Protein AF-A0A254NKS5-F1 (afdb_monomer)

Secondary structure (DSSP, 8-state):
--HHHHHHHHHHHHHHHHHHHHHHHHHHHHHGGG----SSTT-HHHHHHHHTTHHHHHHHHHHHHHHHHHHHHHHHHHHHHHHHHHHHHHHHHHHHHHHHHHHHHHHHHHHT---

Structure (mmCIF, N/CA/C/O backbone):
data_AF-A0A254NKS5-F1
#
_entry.id   AF-A0A254NKS5-F1
#
loop_
_atom_site.group_PDB
_atom_site.id
_atom_site.type_symbol
_atom_site.label_atom_id
_atom_site.label_alt_id
_atom_site.label_comp_id
_atom_site.label_asym_id
_atom_site.label_entity_id
_atom_site.label_seq_id
_atom_site.pdbx_PDB_ins_code
_atom_site.Cartn_x
_atom_site.Cartn_y
_atom_site.Cartn_z
_atom_site.occupancy
_atom_site.B_iso_or_equiv
_atom_site.auth_seq_id
_atom_site.auth_comp_id
_atom_site.auth_asym_id
_atom_site.auth_atom_id
_atom_site.pdbx_PDB_model_num
ATOM 1 N N . MET A 1 1 ? 4.568 10.437 16.225 1.00 58.59 1 MET A N 1
ATOM 2 C CA . MET A 1 1 ? 3.912 10.791 14.947 1.00 58.59 1 MET A CA 1
ATOM 3 C C . MET A 1 1 ? 2.409 10.795 15.136 1.00 58.59 1 MET A C 1
ATOM 5 O O . MET A 1 1 ? 1.866 9.847 15.701 1.00 58.59 1 MET A O 1
ATOM 9 N N . LYS A 1 2 ? 1.741 11.864 14.711 1.00 70.25 2 LYS A N 1
ATOM 10 C CA . LYS A 1 2 ? 0.281 11.994 14.763 1.00 70.25 2 LYS A CA 1
ATOM 11 C C . LYS A 1 2 ? -0.356 10.993 13.795 1.00 70.25 2 LYS A C 1
ATOM 13 O O . LYS A 1 2 ? 0.205 10.663 12.754 1.00 70.25 2 LYS A O 1
ATOM 18 N N . ARG A 1 3 ? -1.549 10.493 14.135 1.00 67.44 3 ARG A N 1
ATOM 19 C CA . ARG A 1 3 ? -2.251 9.423 13.398 1.00 67.44 3 ARG A CA 1
ATOM 20 C C . ARG A 1 3 ? -2.430 9.734 11.903 1.00 67.44 3 ARG A C 1
ATOM 22 O O . ARG A 1 3 ? -2.416 8.804 11.099 1.00 67.44 3 ARG A O 1
ATOM 29 N N . THR A 1 4 ? -2.559 11.018 11.572 1.00 75.69 4 THR A N 1
ATOM 30 C CA . THR A 1 4 ? -2.695 11.590 10.227 1.00 75.69 4 THR A CA 1
ATOM 31 C C . THR A 1 4 ? -1.390 11.598 9.431 1.00 75.69 4 THR A C 1
ATOM 33 O O . THR A 1 4 ? -1.418 11.344 8.234 1.00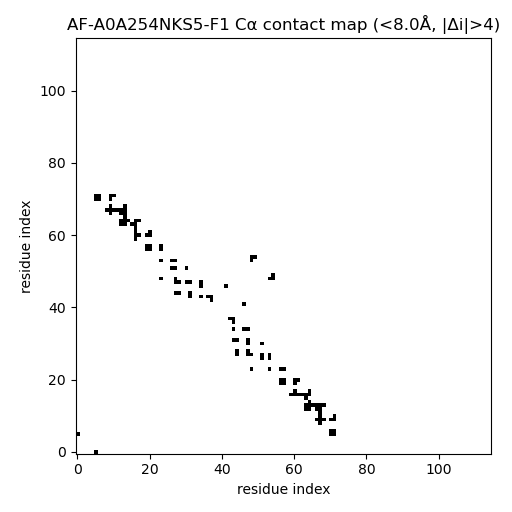 75.69 4 THR A O 1
ATOM 36 N N . GLU A 1 5 ? -0.242 11.809 10.076 1.00 80.88 5 GLU A N 1
ATOM 37 C CA . GLU A 1 5 ? 1.071 11.851 9.413 1.00 80.88 5 GLU A CA 1
ATOM 38 C C . GLU A 1 5 ? 1.397 10.508 8.753 1.00 80.88 5 GLU A C 1
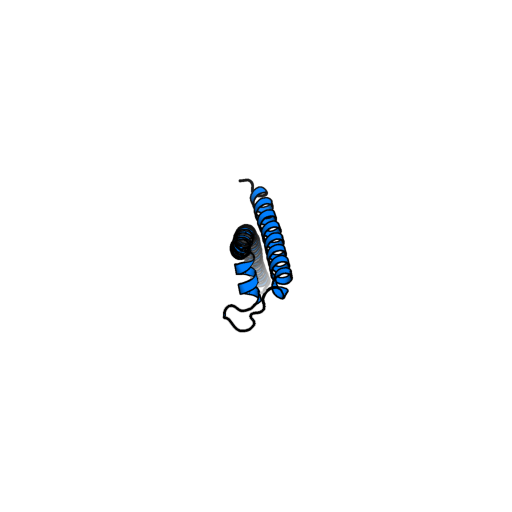ATOM 40 O O . GLU A 1 5 ? 1.855 10.471 7.621 1.00 80.88 5 GLU A O 1
ATOM 45 N N . THR A 1 6 ? 1.079 9.390 9.412 1.00 78.50 6 THR A N 1
ATOM 46 C CA . THR A 1 6 ? 1.293 8.045 8.850 1.00 78.50 6 THR A CA 1
ATOM 47 C C . THR A 1 6 ? 0.451 7.787 7.600 1.00 78.50 6 THR A C 1
ATOM 49 O O . THR A 1 6 ? 0.894 7.065 6.713 1.00 78.50 6 THR A O 1
ATOM 52 N N . ILE A 1 7 ? -0.750 8.369 7.520 1.00 83.81 7 ILE A N 1
ATOM 53 C CA . ILE A 1 7 ? -1.639 8.215 6.359 1.00 83.81 7 ILE A CA 1
ATOM 54 C C . ILE A 1 7 ? -1.079 9.006 5.179 1.00 83.81 7 ILE A C 1
ATOM 56 O O . ILE A 1 7 ? -0.969 8.465 4.085 1.00 83.81 7 ILE A O 1
ATOM 60 N N . TRP A 1 8 ? -0.665 10.254 5.415 1.00 87.69 8 TRP A N 1
ATOM 61 C CA . TRP A 1 8 ? -0.037 11.086 4.390 1.00 87.69 8 TRP A CA 1
ATOM 62 C C . TRP A 1 8 ? 1.279 10.492 3.891 1.00 87.69 8 TRP A C 1
ATOM 64 O O . TRP A 1 8 ? 1.477 10.385 2.686 1.00 87.69 8 TRP A O 1
ATOM 74 N N . VAL A 1 9 ? 2.146 10.043 4.802 1.00 87.62 9 VAL A N 1
ATOM 75 C CA . VAL A 1 9 ? 3.423 9.404 4.459 1.00 87.62 9 VAL A CA 1
ATOM 76 C C . VAL A 1 9 ? 3.181 8.092 3.713 1.00 87.62 9 VAL A C 1
ATOM 78 O O . VAL A 1 9 ? 3.719 7.910 2.628 1.00 87.62 9 VAL A O 1
ATOM 81 N N . GLY A 1 10 ? 2.321 7.208 4.226 1.00 84.62 10 GLY A N 1
ATOM 82 C CA . GLY A 1 10 ? 1.994 5.946 3.557 1.00 84.62 10 GLY A CA 1
ATOM 83 C C . GLY A 1 10 ? 1.386 6.152 2.168 1.00 84.62 10 GLY A C 1
ATOM 84 O O . GLY A 1 10 ? 1.800 5.494 1.219 1.00 84.62 10 GLY A O 1
ATOM 85 N N . GLY A 1 11 ? 0.463 7.110 2.031 1.00 87.62 11 GLY A N 1
ATOM 86 C CA . GLY A 1 11 ? -0.151 7.474 0.754 1.00 87.62 11 GLY A CA 1
ATOM 87 C C . GLY A 1 11 ? 0.845 8.063 -0.244 1.00 87.62 11 GLY A C 1
ATOM 88 O O . GLY A 1 11 ? 0.856 7.653 -1.401 1.00 87.62 11 GLY A O 1
ATOM 89 N N . LEU A 1 12 ? 1.724 8.967 0.201 1.00 90.88 12 LEU A N 1
ATOM 90 C CA . LEU A 1 12 ? 2.756 9.561 -0.649 1.00 90.88 12 LEU A CA 1
ATOM 91 C C . LEU A 1 12 ? 3.783 8.519 -1.108 1.00 90.88 12 LEU A C 1
ATOM 93 O O . LEU A 1 12 ? 4.155 8.520 -2.279 1.00 90.88 12 LEU A O 1
ATOM 97 N N . LEU A 1 13 ? 4.207 7.608 -0.223 1.00 87.62 13 LEU A N 1
ATOM 98 C CA . LEU A 1 13 ? 5.108 6.512 -0.591 1.00 87.62 13 LEU A CA 1
ATOM 99 C C . LEU A 1 13 ? 4.471 5.565 -1.611 1.00 87.62 13 LEU A C 1
ATOM 101 O O . LEU A 1 13 ? 5.141 5.167 -2.561 1.00 87.62 13 LEU A O 1
ATOM 105 N N . LEU A 1 14 ? 3.191 5.226 -1.444 1.00 88.62 14 LEU A N 1
ATOM 106 C CA . LEU A 1 14 ? 2.488 4.356 -2.385 1.00 88.62 14 LEU A CA 1
ATOM 107 C C . LEU A 1 14 ? 2.316 5.016 -3.752 1.00 88.62 14 LEU A C 1
ATOM 109 O O . LEU A 1 14 ? 2.607 4.395 -4.771 1.00 88.62 14 LEU A O 1
ATOM 113 N N . LEU A 1 15 ? 1.877 6.276 -3.773 1.00 90.25 15 LEU A N 1
ATOM 114 C CA . LEU A 1 15 ? 1.668 7.023 -5.011 1.00 90.25 15 LEU A CA 1
ATOM 115 C C . LEU A 1 15 ? 3.006 7.258 -5.723 1.00 90.25 15 LEU A C 1
ATOM 117 O O . LEU A 1 15 ? 3.126 6.964 -6.909 1.00 90.25 15 LEU A O 1
ATOM 121 N N . GLY A 1 16 ? 4.031 7.699 -4.989 1.00 89.69 16 GLY A N 1
ATOM 122 C CA . GLY A 1 16 ? 5.378 7.904 -5.518 1.00 89.69 16 GLY A CA 1
ATOM 123 C C . GLY A 1 16 ? 6.021 6.611 -6.022 1.00 89.69 16 GLY A C 1
ATOM 124 O O . GLY A 1 16 ? 6.560 6.587 -7.126 1.00 89.69 16 GLY A O 1
ATOM 125 N N . GLY A 1 17 ? 5.911 5.518 -5.264 1.00 86.50 17 GLY A N 1
ATOM 126 C CA . GLY A 1 17 ? 6.393 4.201 -5.678 1.00 86.50 17 GLY A CA 1
ATOM 127 C C . GLY A 1 17 ? 5.672 3.678 -6.922 1.00 86.50 17 GLY A C 1
ATOM 128 O O . GLY A 1 17 ? 6.319 3.156 -7.824 1.00 86.50 17 GLY A O 1
ATOM 129 N N . SER A 1 18 ? 4.354 3.877 -7.017 1.00 88.88 18 SER A N 1
ATOM 130 C CA . SER A 1 18 ? 3.556 3.469 -8.178 1.00 88.88 18 SER A CA 1
ATOM 131 C C . SER A 1 18 ? 3.898 4.281 -9.432 1.00 88.88 18 SER A C 1
ATOM 133 O O . SER A 1 18 ? 4.113 3.697 -10.495 1.00 88.88 18 SER A O 1
ATOM 135 N N . LEU A 1 19 ? 4.050 5.605 -9.311 1.00 90.25 19 LEU A N 1
ATOM 136 C CA . LEU A 1 19 ? 4.494 6.458 -10.418 1.00 90.25 19 LEU A CA 1
ATOM 137 C C . LEU A 1 19 ? 5.893 6.069 -10.901 1.00 90.25 19 LEU A C 1
ATOM 139 O O . LEU A 1 19 ? 6.120 5.948 -12.104 1.00 90.25 19 LEU A O 1
ATOM 143 N N . LEU A 1 20 ? 6.818 5.843 -9.964 1.00 86.31 20 LEU A N 1
ATOM 144 C CA . LEU A 1 20 ? 8.177 5.417 -10.280 1.00 86.31 20 LEU A CA 1
ATOM 145 C C . LEU A 1 20 ? 8.179 4.053 -10.980 1.00 86.31 20 LEU A C 1
ATOM 147 O O . LEU A 1 20 ? 8.854 3.895 -11.992 1.00 86.31 20 LEU A O 1
ATOM 151 N N . TYR A 1 21 ? 7.388 3.095 -10.492 1.00 84.75 21 TYR A N 1
ATOM 152 C CA . TYR A 1 21 ? 7.243 1.775 -11.105 1.00 84.75 21 TYR A CA 1
ATOM 153 C C . TYR A 1 21 ? 6.775 1.888 -12.559 1.00 84.75 21 TYR A C 1
ATOM 155 O O . TYR A 1 21 ? 7.419 1.342 -13.455 1.00 84.75 21 TYR A O 1
ATOM 163 N N . VAL A 1 22 ? 5.706 2.648 -12.816 1.00 87.81 22 VAL A N 1
ATOM 164 C CA . VAL A 1 22 ? 5.192 2.870 -14.177 1.00 87.81 22 VAL A CA 1
ATOM 165 C C . VAL A 1 22 ? 6.239 3.559 -15.054 1.00 87.81 22 VAL A C 1
ATOM 167 O O . VAL A 1 22 ? 6.475 3.116 -16.175 1.00 87.81 22 VAL A O 1
ATOM 170 N N . GLY A 1 23 ? 6.921 4.587 -14.540 1.00 85.94 23 GLY A N 1
ATOM 171 C CA . GLY A 1 23 ? 7.982 5.288 -15.267 1.00 85.94 23 GLY A CA 1
ATOM 172 C C . GLY A 1 23 ? 9.129 4.363 -15.682 1.00 85.94 23 GLY A C 1
ATOM 173 O O . GLY A 1 23 ? 9.567 4.401 -16.830 1.00 85.94 23 GLY A O 1
ATOM 174 N N . VAL A 1 24 ? 9.557 3.473 -14.784 1.00 84.69 24 VAL A N 1
ATOM 175 C CA . VAL A 1 24 ? 10.592 2.468 -15.062 1.00 84.69 24 VAL A CA 1
ATOM 176 C C . VAL A 1 24 ? 10.141 1.475 -16.141 1.00 84.69 24 VAL A C 1
ATOM 178 O O . VAL A 1 24 ? 10.928 1.137 -17.023 1.00 84.69 24 VAL A O 1
ATOM 181 N N . HIS A 1 25 ? 8.872 1.055 -16.134 1.00 81.06 25 HIS A N 1
ATOM 182 C CA . HIS A 1 25 ? 8.337 0.160 -17.169 1.00 81.06 25 HIS A CA 1
ATOM 183 C C . HIS A 1 25 ? 8.259 0.851 -18.529 1.00 81.06 25 HIS A C 1
ATOM 185 O O . HIS A 1 25 ? 8.643 0.261 -19.536 1.00 81.06 25 HIS A O 1
ATOM 191 N N . ILE A 1 26 ? 7.810 2.109 -18.568 1.00 85.56 26 ILE A N 1
ATOM 192 C CA . ILE A 1 26 ? 7.769 2.900 -19.803 1.00 85.56 26 ILE A CA 1
ATOM 193 C C . ILE A 1 26 ? 9.184 3.067 -20.367 1.00 85.56 26 ILE A C 1
ATOM 195 O O . ILE A 1 26 ? 9.393 2.831 -21.556 1.00 85.56 26 ILE A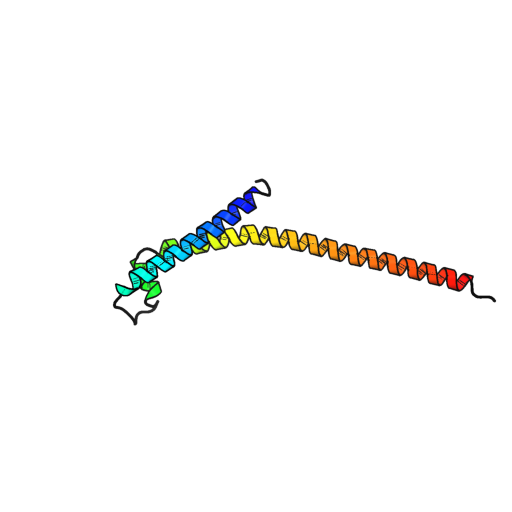 O 1
ATOM 199 N N . ALA A 1 27 ? 10.164 3.405 -19.525 1.00 81.00 27 ALA A N 1
ATOM 200 C CA . ALA A 1 27 ? 11.560 3.529 -19.938 1.00 81.00 27 ALA A CA 1
ATOM 201 C C . ALA A 1 27 ? 12.109 2.211 -20.509 1.00 81.00 27 ALA A C 1
ATOM 203 O O . ALA A 1 27 ? 12.704 2.207 -21.585 1.00 81.00 27 ALA A O 1
ATOM 204 N N . ALA A 1 28 ? 11.844 1.083 -19.846 1.00 78.50 28 ALA A N 1
ATOM 205 C CA . ALA A 1 28 ? 12.259 -0.233 -20.322 1.00 78.50 28 ALA A CA 1
ATOM 206 C C . ALA A 1 28 ? 11.592 -0.623 -21.655 1.00 78.50 28 ALA A C 1
ATOM 208 O O . ALA A 1 28 ? 12.249 -1.185 -22.531 1.00 78.50 28 ALA A O 1
ATOM 209 N N . VAL A 1 29 ? 10.312 -0.286 -21.854 1.00 80.00 29 VAL A N 1
ATOM 210 C CA . VAL A 1 29 ? 9.600 -0.520 -23.122 1.00 80.00 29 VAL A CA 1
ATOM 211 C C . VAL A 1 29 ? 10.159 0.349 -24.248 1.00 80.00 29 VAL A C 1
ATOM 213 O O . VAL A 1 29 ? 10.341 -0.148 -25.356 1.00 80.00 29 VAL A O 1
ATOM 216 N N . LEU A 1 30 ? 10.487 1.615 -23.979 1.00 80.12 30 LEU A N 1
ATOM 217 C CA . LEU A 1 30 ? 11.118 2.503 -24.961 1.00 80.12 30 LEU A CA 1
ATOM 218 C C . LEU A 1 30 ? 12.530 2.045 -25.347 1.00 80.12 30 LEU A C 1
ATOM 220 O O . LEU A 1 30 ? 12.958 2.283 -26.474 1.00 80.12 30 LEU A O 1
ATOM 224 N N . TYR A 1 31 ? 13.238 1.375 -24.436 1.00 75.25 31 TYR A N 1
ATOM 225 C CA . TYR A 1 31 ? 14.575 0.830 -24.677 1.00 75.25 31 TYR A CA 1
ATOM 226 C C . TYR A 1 31 ? 14.553 -0.550 -25.356 1.00 75.25 31 TYR A C 1
ATOM 228 O O . TYR A 1 31 ? 15.516 -0.953 -26.006 1.00 75.25 31 TYR A O 1
ATOM 236 N N . MET A 1 32 ? 13.432 -1.270 -25.274 1.00 69.19 32 MET A N 1
ATOM 237 C CA . MET A 1 32 ? 13.258 -2.606 -25.853 1.00 69.19 32 MET A CA 1
ATOM 238 C C . MET A 1 32 ? 13.599 -2.723 -27.359 1.00 69.19 32 MET A C 1
ATOM 240 O O . MET A 1 32 ? 14.190 -3.739 -27.729 1.00 69.19 32 MET A O 1
ATOM 244 N N . PRO A 1 33 ? 13.306 -1.741 -28.244 1.00 73.81 33 PRO A N 1
ATOM 245 C CA . PRO A 1 33 ? 13.664 -1.813 -29.664 1.00 73.81 33 PRO A CA 1
ATOM 246 C C . PRO A 1 33 ? 15.176 -1.848 -29.919 1.00 73.81 33 PRO A C 1
ATOM 248 O O . PRO A 1 33 ? 15.602 -2.289 -30.982 1.00 73.81 33 PRO A O 1
ATOM 251 N N . GLN A 1 34 ? 15.984 -1.389 -28.959 1.00 70.94 34 GLN A N 1
ATOM 252 C CA . GLN A 1 34 ? 17.444 -1.363 -29.060 1.00 70.94 34 GLN A CA 1
ATOM 253 C C . GLN A 1 34 ? 18.079 -2.713 -28.689 1.00 70.94 34 GLN A C 1
ATOM 255 O O . GLN A 1 34 ? 19.270 -2.919 -28.917 1.00 70.94 34 GLN A O 1
ATOM 260 N N . ILE A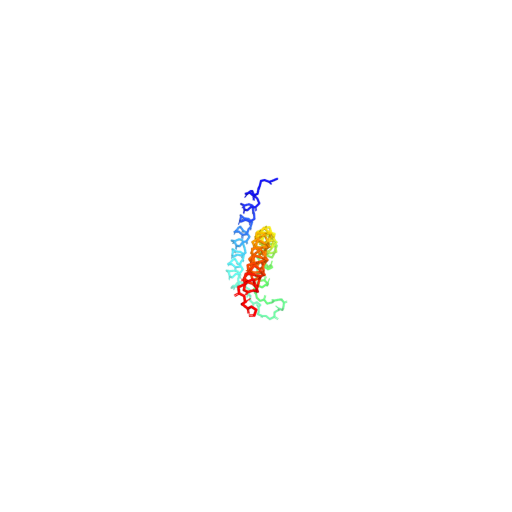 1 35 ? 17.288 -3.659 -28.165 1.00 67.94 35 ILE A N 1
ATOM 261 C CA . ILE A 1 35 ? 17.756 -4.993 -27.792 1.00 67.94 35 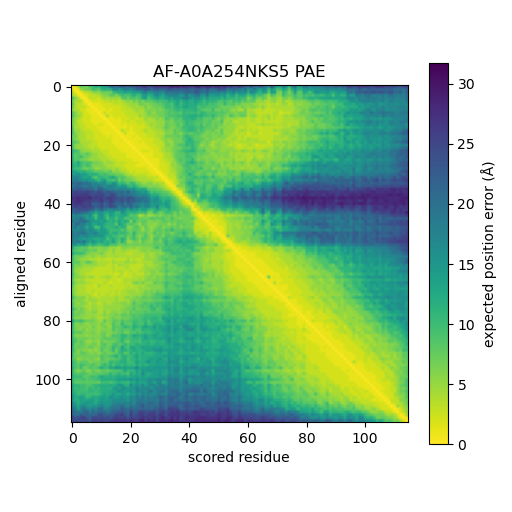ILE A CA 1
ATOM 262 C C . ILE A 1 35 ? 17.438 -5.997 -28.892 1.00 67.94 35 ILE A C 1
ATOM 264 O O . ILE A 1 35 ? 16.306 -6.441 -29.075 1.00 67.94 35 ILE A O 1
ATOM 268 N N . TYR A 1 36 ? 18.481 -6.420 -29.599 1.00 66.94 36 TYR A N 1
ATOM 269 C CA . TYR A 1 36 ? 18.389 -7.386 -30.695 1.00 66.94 36 TYR A CA 1
ATOM 270 C C . TYR A 1 36 ? 18.318 -8.849 -30.222 1.00 66.94 36 TYR A C 1
ATOM 272 O O . TYR A 1 36 ? 17.922 -9.721 -30.991 1.00 66.94 36 TYR A O 1
ATOM 280 N N . SER A 1 37 ? 18.619 -9.128 -28.948 1.00 61.91 37 SER A N 1
ATOM 281 C CA . SER A 1 37 ? 18.513 -10.471 -28.362 1.00 61.91 37 SER A CA 1
ATOM 282 C C . SER A 1 37 ? 17.054 -10.845 -28.068 1.00 61.91 37 SER A C 1
ATOM 284 O O . SER A 1 37 ? 16.333 -10.078 -27.437 1.00 61.91 37 SER A O 1
ATOM 286 N N . TRP A 1 38 ? 16.603 -12.021 -28.512 1.00 60.38 38 TRP A N 1
ATOM 287 C CA . TRP A 1 38 ? 15.291 -12.602 -28.169 1.00 60.38 38 TRP A CA 1
ATOM 288 C C . TRP A 1 38 ? 15.393 -13.831 -27.250 1.00 60.38 38 TRP A C 1
ATOM 290 O O . TRP A 1 38 ? 14.374 -14.276 -26.730 1.00 60.38 38 TRP A O 1
ATOM 300 N N . TYR A 1 39 ? 16.593 -14.394 -27.065 1.00 56.00 39 TYR A N 1
ATOM 301 C CA . TYR A 1 39 ? 16.758 -15.797 -26.653 1.00 56.00 39 TYR A CA 1
ATOM 302 C C . TYR A 1 39 ? 17.631 -16.010 -25.402 1.00 56.00 39 TYR A C 1
ATOM 304 O O . TYR A 1 39 ? 17.999 -17.139 -25.092 1.00 56.00 39 TYR A O 1
ATOM 312 N N . THR A 1 40 ? 17.965 -14.959 -24.648 1.00 57.97 40 THR A N 1
ATOM 313 C CA . THR A 1 40 ? 18.720 -15.109 -23.391 1.00 57.97 40 THR A CA 1
ATOM 314 C C . THR A 1 40 ? 17.781 -14.977 -22.183 1.00 57.97 40 THR A C 1
ATOM 316 O O . THR A 1 40 ? 17.140 -13.931 -22.047 1.00 57.97 40 THR A O 1
ATOM 319 N N . PRO A 1 41 ? 17.676 -15.975 -21.279 1.00 54.78 41 PRO A N 1
ATOM 320 C CA . PRO A 1 41 ? 17.077 -15.766 -19.955 1.00 54.78 41 PRO A CA 1
ATOM 321 C C . PRO A 1 41 ? 17.854 -14.621 -19.283 1.00 54.78 41 PRO A C 1
ATOM 323 O O . PRO A 1 41 ? 19.084 -14.704 -19.273 1.00 54.78 41 PRO A O 1
ATOM 326 N N . PRO A 1 42 ? 17.231 -13.527 -18.796 1.00 57.53 42 PRO A N 1
ATOM 327 C CA . PRO A 1 42 ? 15.867 -13.376 -18.262 1.00 57.53 42 PRO A CA 1
ATOM 328 C C . PRO A 1 42 ? 14.797 -12.772 -19.209 1.00 57.53 42 PRO A C 1
ATOM 330 O O . PRO A 1 42 ? 13.741 -12.345 -18.745 1.00 57.53 42 PRO A O 1
ATOM 333 N N . GLY A 1 43 ? 15.020 -12.747 -20.526 1.00 69.31 43 GLY A N 1
ATOM 334 C CA . GLY A 1 43 ? 14.067 -12.235 -21.520 1.00 69.31 43 GLY A CA 1
ATOM 335 C C . GLY A 1 43 ? 14.214 -10.735 -21.816 1.00 69.31 43 GLY A C 1
ATOM 336 O O . GLY A 1 43 ? 14.724 -9.967 -21.002 1.00 69.31 43 GLY A O 1
ATOM 337 N N . ARG A 1 44 ? 13.734 -10.307 -22.997 1.00 67.94 44 ARG A N 1
ATOM 338 C CA . ARG A 1 44 ? 13.960 -8.962 -23.577 1.00 67.94 44 ARG A CA 1
ATOM 339 C C . ARG A 1 44 ? 13.719 -7.792 -22.632 1.00 67.94 44 ARG A C 1
ATOM 341 O O . ARG A 1 44 ? 14.498 -6.848 -22.612 1.00 67.94 44 ARG A O 1
ATOM 348 N N . TYR A 1 45 ? 12.634 -7.853 -21.870 1.00 68.50 45 TYR A N 1
ATOM 349 C CA . TYR A 1 45 ? 12.237 -6.784 -20.962 1.00 68.50 45 TYR A CA 1
ATOM 350 C C . TYR A 1 45 ? 13.212 -6.624 -19.790 1.00 68.50 45 TYR A C 1
ATOM 352 O O . TYR A 1 45 ? 13.642 -5.516 -19.491 1.00 68.50 45 TYR A O 1
ATOM 360 N N . MET A 1 46 ? 13.608 -7.731 -19.156 1.00 69.62 46 MET A N 1
ATOM 361 C CA . MET A 1 46 ? 14.527 -7.697 -18.018 1.00 69.62 46 MET A CA 1
ATOM 362 C C . MET A 1 46 ? 15.952 -7.352 -18.451 1.00 69.62 46 MET A C 1
ATOM 364 O O . MET A 1 46 ? 16.650 -6.655 -17.720 1.00 69.62 46 MET A O 1
ATOM 368 N N . THR A 1 47 ? 16.367 -7.768 -19.653 1.00 71.62 47 THR A N 1
ATOM 369 C CA . THR A 1 47 ? 17.632 -7.317 -20.251 1.00 71.62 47 THR A CA 1
ATOM 370 C C . THR A 1 47 ? 17.594 -5.816 -20.547 1.00 71.62 47 THR A C 1
ATOM 372 O O . THR A 1 47 ? 18.517 -5.110 -20.163 1.00 71.62 47 THR A O 1
ATOM 375 N N . ALA A 1 48 ? 16.496 -5.295 -21.111 1.00 69.12 48 ALA A N 1
ATOM 376 C CA . ALA A 1 48 ? 16.322 -3.855 -21.349 1.00 69.12 48 ALA A CA 1
ATOM 377 C C . ALA A 1 48 ? 16.330 -3.053 -20.055 1.00 69.12 48 ALA A C 1
ATOM 379 O O . ALA A 1 48 ? 16.914 -1.975 -19.989 1.00 69.12 48 ALA A O 1
ATOM 380 N N . LEU A 1 49 ? 15.725 -3.594 -19.007 1.00 71.00 49 LEU A N 1
ATOM 381 C CA . LEU A 1 49 ? 15.688 -2.978 -17.693 1.00 71.00 49 LEU A CA 1
ATOM 382 C C . LEU A 1 49 ? 17.062 -2.984 -16.999 1.00 71.00 49 LEU A C 1
ATOM 384 O O . LEU A 1 49 ? 17.404 -2.028 -16.304 1.00 71.00 49 LEU A O 1
ATOM 388 N N . ALA A 1 50 ? 17.852 -4.044 -17.182 1.00 71.62 50 ALA A N 1
ATOM 389 C CA . ALA A 1 50 ? 19.215 -4.128 -16.667 1.00 71.62 50 ALA A CA 1
ATOM 390 C C . ALA A 1 50 ? 20.165 -3.177 -17.412 1.00 71.62 50 ALA A C 1
ATOM 392 O O . ALA A 1 50 ? 20.853 -2.390 -16.764 1.00 71.62 50 ALA A O 1
ATOM 393 N N . ASP A 1 51 ? 20.138 -3.189 -18.747 1.00 72.50 51 ASP A N 1
ATOM 394 C CA . ASP A 1 51 ? 21.034 -2.385 -19.589 1.00 72.50 51 ASP A CA 1
ATOM 395 C C . ASP A 1 51 ? 20.701 -0.888 -19.552 1.00 72.50 51 ASP A C 1
ATOM 397 O O . ASP A 1 51 ? 21.599 -0.052 -19.608 1.00 72.50 51 ASP A O 1
ATOM 401 N N . SER A 1 52 ? 19.426 -0.523 -19.379 1.00 70.69 52 SER A N 1
ATOM 402 C CA . SER A 1 52 ? 19.015 0.880 -19.196 1.00 70.69 52 SER A CA 1
ATOM 403 C C . SER A 1 52 ? 19.354 1.449 -17.812 1.00 70.69 52 SER A C 1
ATOM 405 O O . SER A 1 52 ? 19.068 2.616 -17.543 1.00 70.69 52 S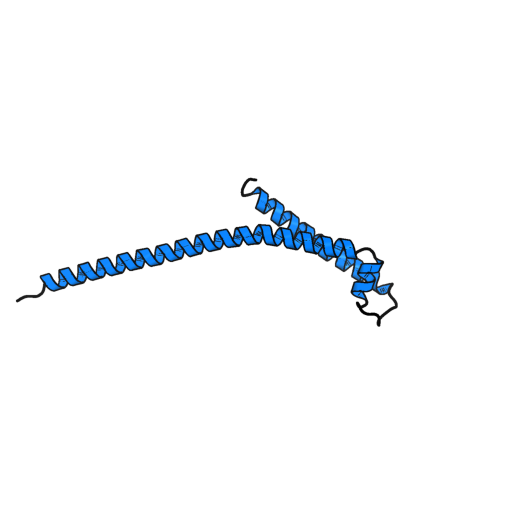ER A O 1
ATOM 407 N N . GLY A 1 53 ? 19.914 0.642 -16.900 1.00 73.56 53 GLY A N 1
ATOM 408 C CA . GLY A 1 53 ? 20.129 1.034 -15.506 1.00 73.56 53 GLY A CA 1
ATOM 409 C C . GLY A 1 53 ? 18.832 1.187 -14.698 1.00 73.56 53 GLY A C 1
ATOM 410 O O . GLY A 1 53 ? 18.869 1.670 -13.568 1.00 73.56 53 GLY A O 1
ATOM 411 N N . GLY A 1 54 ? 17.685 0.758 -15.239 1.00 75.00 54 GLY A N 1
ATOM 412 C CA . GLY A 1 54 ? 16.378 0.814 -14.579 1.00 75.00 54 GLY A CA 1
ATOM 413 C C . GLY A 1 54 ? 16.171 -0.255 -13.500 1.00 75.00 54 GLY A C 1
ATOM 414 O O . GLY A 1 54 ? 15.283 -0.118 -12.661 1.00 75.00 54 GLY A O 1
ATOM 415 N N . SER A 1 55 ? 17.005 -1.297 -13.467 1.00 77.31 55 SER A N 1
ATOM 416 C CA . SER A 1 55 ? 16.954 -2.384 -12.476 1.00 77.31 55 SER A CA 1
ATOM 417 C C . SER A 1 55 ? 16.986 -1.912 -11.004 1.00 77.31 55 SER A C 1
ATOM 419 O O . SER A 1 55 ? 16.090 -2.292 -10.244 1.00 77.31 55 SER A O 1
ATOM 421 N N . PRO A 1 56 ? 17.915 -1.037 -10.560 1.00 79.88 56 PRO A N 1
ATOM 422 C CA . PRO A 1 56 ? 17.875 -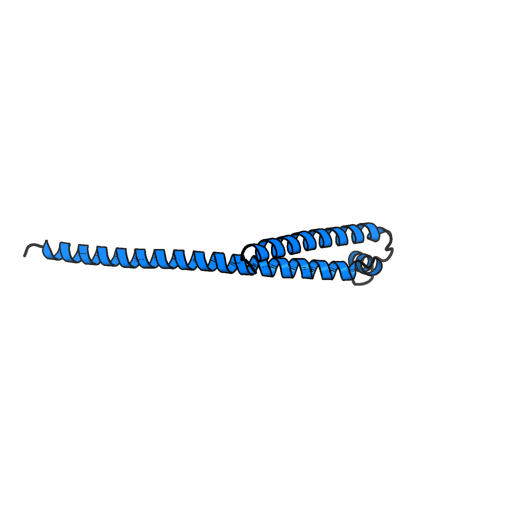0.488 -9.200 1.00 79.88 56 PRO A CA 1
ATOM 423 C C . PRO A 1 56 ? 16.612 0.343 -8.919 1.00 79.88 56 PRO A C 1
ATOM 425 O O . PRO A 1 56 ? 16.059 0.263 -7.822 1.00 79.88 56 PRO A O 1
ATOM 428 N N . MET A 1 57 ? 16.111 1.103 -9.898 1.00 80.12 57 MET A N 1
ATOM 429 C CA . MET A 1 57 ? 14.889 1.908 -9.744 1.00 80.12 57 MET A CA 1
ATOM 430 C C . MET A 1 57 ? 13.625 1.044 -9.673 1.00 80.12 57 MET A C 1
ATOM 432 O O . MET A 1 57 ? 12.704 1.370 -8.925 1.00 80.12 57 MET A O 1
ATOM 436 N N . PHE A 1 58 ? 13.601 -0.092 -10.373 1.00 79.94 58 PHE A N 1
ATOM 437 C CA . PHE A 1 58 ? 12.544 -1.093 -10.266 1.00 79.94 58 PHE A CA 1
ATOM 438 C C . PHE A 1 58 ? 12.460 -1.661 -8.844 1.00 79.94 58 PHE A C 1
ATOM 440 O O . PHE A 1 58 ? 11.400 -1.598 -8.219 1.00 79.94 58 PHE A O 1
ATOM 447 N N . TRP A 1 59 ? 13.577 -2.130 -8.283 1.00 84.44 59 TRP A N 1
ATOM 448 C CA . TRP A 1 59 ? 13.603 -2.646 -6.910 1.00 84.44 59 TRP A CA 1
ATOM 449 C C . TRP A 1 59 ? 13.247 -1.582 -5.873 1.00 84.44 59 TRP A C 1
ATOM 451 O O . TRP A 1 59 ? 12.476 -1.852 -4.951 1.00 84.44 59 TRP A O 1
ATOM 461 N N . LEU A 1 60 ? 13.738 -0.354 -6.055 1.00 85.38 60 LEU A N 1
ATOM 462 C CA . LEU A 1 60 ? 13.381 0.773 -5.201 1.00 85.38 60 LEU A CA 1
ATOM 463 C C . LEU A 1 60 ? 11.869 1.043 -5.235 1.00 85.38 60 LEU A C 1
ATOM 465 O O . LEU A 1 60 ? 11.251 1.195 -4.184 1.00 85.38 60 LEU A O 1
ATOM 469 N N . SER A 1 61 ? 11.251 1.034 -6.420 1.00 84.06 61 SER A N 1
ATOM 470 C CA . SER A 1 61 ? 9.806 1.246 -6.560 1.00 84.06 61 SER A CA 1
ATOM 471 C C . SER A 1 61 ? 8.982 0.177 -5.832 1.00 84.06 61 SER A C 1
ATOM 473 O O . SER A 1 61 ? 8.029 0.512 -5.129 1.00 84.06 61 SER A O 1
ATOM 475 N N . ILE A 1 62 ? 9.401 -1.092 -5.902 1.00 88.25 62 ILE A N 1
ATOM 476 C CA . ILE A 1 62 ? 8.756 -2.201 -5.188 1.00 88.25 62 ILE A CA 1
ATOM 477 C C . ILE A 1 62 ? 8.867 -2.011 -3.675 1.00 88.25 62 ILE A C 1
ATOM 479 O O . ILE A 1 62 ? 7.879 -2.197 -2.966 1.00 88.25 62 ILE A O 1
ATOM 483 N N . LEU A 1 63 ? 10.036 -1.605 -3.173 1.00 91.00 63 LEU A N 1
ATOM 484 C CA . LEU A 1 63 ? 10.221 -1.330 -1.748 1.00 91.00 63 LEU A CA 1
ATOM 485 C C . LEU A 1 63 ? 9.336 -0.172 -1.276 1.00 91.00 63 LEU A C 1
ATOM 487 O O . LEU A 1 63 ? 8.694 -0.287 -0.233 1.00 91.00 63 LEU A O 1
ATOM 491 N N . LEU A 1 64 ? 9.245 0.915 -2.048 1.00 85.69 64 LEU A N 1
ATOM 492 C CA . LEU A 1 64 ? 8.388 2.058 -1.716 1.00 85.69 64 LEU A CA 1
ATOM 493 C C . LEU A 1 64 ? 6.906 1.666 -1.672 1.00 85.69 64 LEU A C 1
ATOM 495 O O . LEU A 1 64 ? 6.209 2.015 -0.718 1.00 85.69 64 LEU A O 1
ATOM 499 N N . ILE A 1 65 ? 6.440 0.904 -2.667 1.00 88.62 65 ILE A N 1
ATOM 500 C CA . ILE A 1 65 ? 5.069 0.378 -2.708 1.00 88.62 65 ILE A CA 1
ATOM 501 C C . ILE A 1 65 ? 4.829 -0.548 -1.515 1.00 88.62 65 ILE A C 1
ATOM 503 O O . ILE A 1 65 ? 3.829 -0.391 -0.819 1.00 88.62 65 ILE A O 1
ATOM 507 N N . GLY A 1 66 ? 5.750 -1.475 -1.246 1.00 90.56 66 GLY A N 1
ATOM 508 C CA . GLY A 1 66 ? 5.641 -2.433 -0.149 1.00 90.56 66 GLY A CA 1
ATOM 509 C C . GLY A 1 66 ? 5.541 -1.749 1.213 1.00 90.56 66 GLY A C 1
ATOM 510 O O . GLY A 1 66 ? 4.632 -2.048 1.986 1.00 90.56 66 GLY A O 1
ATOM 511 N N . ILE A 1 67 ? 6.415 -0.778 1.488 1.00 90.19 67 ILE A N 1
ATOM 512 C CA . ILE A 1 67 ? 6.402 -0.009 2.741 1.00 90.19 67 ILE A CA 1
ATOM 513 C C . ILE A 1 67 ? 5.122 0.831 2.849 1.00 90.19 67 ILE A C 1
ATOM 515 O O . ILE A 1 67 ? 4.478 0.833 3.901 1.00 90.19 67 ILE A O 1
ATOM 519 N N . GLY A 1 68 ? 4.717 1.511 1.770 1.00 87.44 68 GLY A N 1
ATOM 520 C CA . GLY A 1 68 ? 3.479 2.295 1.740 1.00 87.44 68 GLY A CA 1
ATOM 521 C C . GLY A 1 68 ? 2.236 1.436 2.000 1.00 87.44 68 GLY A C 1
ATOM 522 O O . GLY A 1 68 ? 1.380 1.806 2.809 1.00 87.44 68 GLY A O 1
ATOM 523 N N . LEU A 1 69 ? 2.170 0.252 1.385 1.00 90.25 69 LEU A N 1
ATOM 524 C CA . LEU A 1 69 ? 1.081 -0.705 1.569 1.00 90.25 69 LEU A CA 1
ATOM 525 C C . LEU A 1 69 ? 1.059 -1.268 2.992 1.00 90.25 69 LEU A C 1
ATOM 527 O O . LEU A 1 69 ? -0.012 -1.374 3.581 1.00 90.25 69 LEU A O 1
ATOM 531 N N . LEU A 1 70 ? 2.221 -1.582 3.571 1.00 90.00 70 LEU A N 1
ATOM 532 C CA . LEU A 1 70 ? 2.317 -2.091 4.939 1.00 90.00 70 LEU A CA 1
ATOM 533 C C . LEU A 1 70 ? 1.813 -1.053 5.955 1.00 90.00 70 LEU A C 1
ATOM 535 O O . LEU A 1 70 ? 1.031 -1.377 6.850 1.00 90.00 70 LEU A O 1
ATOM 539 N N . LEU A 1 71 ? 2.213 0.212 5.784 1.00 88.00 71 LEU A N 1
ATOM 540 C CA . LEU A 1 71 ? 1.812 1.327 6.647 1.00 88.00 71 LEU A CA 1
ATOM 541 C C . LEU A 1 71 ? 0.301 1.582 6.606 1.00 88.00 71 LEU A C 1
ATOM 543 O O . LEU A 1 71 ? -0.328 1.741 7.656 1.00 88.00 71 LEU A O 1
ATOM 547 N N . LEU A 1 72 ? -0.294 1.620 5.410 1.00 88.62 72 LEU A N 1
ATOM 548 C CA . LEU A 1 72 ? -1.738 1.820 5.262 1.00 88.62 72 LEU A CA 1
ATOM 549 C C . LEU A 1 72 ? -2.528 0.567 5.659 1.00 88.62 72 LEU A C 1
ATOM 551 O O . LEU A 1 72 ? -3.537 0.671 6.360 1.00 88.62 72 LEU A O 1
ATOM 555 N N . GLY A 1 73 ? -2.047 -0.610 5.265 1.00 88.31 73 GLY A N 1
ATOM 556 C CA . GLY A 1 73 ? -2.668 -1.903 5.531 1.00 88.31 73 GLY A CA 1
ATOM 557 C C . GLY A 1 73 ? -2.775 -2.201 7.021 1.00 88.31 73 GLY A C 1
ATOM 558 O O . GLY A 1 73 ? -3.854 -2.559 7.487 1.00 88.31 73 GLY A O 1
ATOM 559 N N . ALA A 1 74 ? -1.716 -1.953 7.799 1.00 87.69 74 ALA A N 1
ATOM 560 C CA . ALA A 1 74 ? -1.749 -2.117 9.252 1.00 87.69 74 ALA A CA 1
ATOM 561 C C . ALA A 1 74 ? -2.843 -1.250 9.902 1.00 87.69 74 ALA A C 1
ATOM 563 O O . ALA A 1 74 ? -3.606 -1.716 10.749 1.00 87.69 74 ALA A O 1
ATOM 564 N N . ARG A 1 75 ? -2.991 0.006 9.459 1.00 84.38 75 ARG A N 1
ATOM 565 C CA . ARG A 1 75 ? -4.028 0.910 9.980 1.00 84.38 75 ARG A CA 1
ATOM 566 C C . ARG A 1 75 ? -5.434 0.487 9.582 1.00 84.38 75 ARG A C 1
ATOM 568 O O . ARG A 1 75 ? -6.351 0.609 10.399 1.00 84.38 75 ARG A O 1
ATOM 575 N N . LEU A 1 76 ? -5.604 0.004 8.354 1.00 86.56 76 LEU A N 1
ATOM 576 C CA . LEU A 1 76 ? -6.879 -0.521 7.881 1.00 86.56 76 LEU A CA 1
ATOM 577 C C . LEU A 1 76 ? -7.272 -1.766 8.682 1.00 86.56 76 LEU A C 1
ATOM 579 O O . LEU A 1 76 ? -8.407 -1.860 9.142 1.00 86.56 76 LEU A O 1
ATOM 583 N N . PHE A 1 77 ? -6.315 -2.661 8.931 1.00 88.94 77 PHE A N 1
ATOM 584 C CA . PHE A 1 77 ? -6.516 -3.869 9.722 1.00 88.94 77 PHE A CA 1
ATOM 585 C C . PHE A 1 77 ? -6.930 -3.545 11.159 1.00 88.94 77 PHE A C 1
ATOM 587 O O . PHE A 1 77 ? -7.910 -4.088 11.662 1.00 88.94 77 PHE A O 1
ATOM 594 N N . GLU A 1 78 ? -6.266 -2.584 11.805 1.00 88.88 78 GLU A N 1
ATOM 595 C CA . GLU A 1 78 ? -6.691 -2.116 13.123 1.00 88.88 78 GLU A CA 1
ATOM 596 C C . GLU A 1 78 ? -8.102 -1.508 13.112 1.00 88.88 78 GLU A C 1
ATOM 598 O O . GLU A 1 78 ? -8.869 -1.694 14.058 1.00 88.88 78 GLU A O 1
ATOM 603 N N . ALA A 1 79 ? -8.445 -0.717 12.090 1.00 87.25 79 ALA A N 1
ATOM 604 C CA . ALA A 1 79 ? -9.765 -0.100 11.983 1.00 87.25 79 ALA A CA 1
ATOM 605 C C . ALA A 1 79 ? -10.862 -1.150 11.790 1.00 87.25 79 ALA A C 1
ATOM 607 O O . ALA A 1 79 ? -11.888 -1.094 12.470 1.00 87.25 79 ALA A O 1
ATOM 608 N N . LEU A 1 80 ? -10.604 -2.131 10.929 1.00 91.69 80 LEU A N 1
ATOM 609 C CA . LEU A 1 80 ? -11.510 -3.233 10.659 1.00 91.69 80 LEU A CA 1
ATOM 610 C C . LEU A 1 80 ? -11.677 -4.131 11.889 1.00 91.69 80 LEU A C 1
ATOM 612 O O . LEU A 1 80 ? -12.804 -4.438 12.267 1.00 91.69 80 LEU A O 1
ATOM 616 N N . GLY A 1 81 ? -10.581 -4.464 12.576 1.00 90.81 81 GLY A N 1
ATOM 617 C CA . GLY A 1 81 ? -10.615 -5.250 13.810 1.00 90.81 81 GLY A CA 1
ATOM 618 C C . GLY A 1 81 ? -11.379 -4.551 14.937 1.00 90.81 81 GLY A C 1
ATOM 619 O O . GLY A 1 81 ? -12.158 -5.189 15.644 1.00 90.81 81 GLY A O 1
ATOM 620 N N . ARG A 1 82 ? -11.229 -3.223 15.078 1.00 90.75 82 ARG A N 1
ATOM 621 C CA . ARG A 1 82 ? -12.039 -2.436 16.025 1.00 90.75 82 ARG A CA 1
ATOM 622 C C . ARG A 1 82 ? -13.528 -2.511 15.690 1.00 90.75 82 ARG A C 1
ATOM 624 O O . ARG A 1 82 ? -14.322 -2.734 16.597 1.00 90.75 82 ARG A O 1
ATOM 631 N N . LYS A 1 83 ? -13.893 -2.351 14.413 1.00 92.19 83 LYS A N 1
ATOM 632 C CA . LYS A 1 83 ? -15.290 -2.440 13.969 1.00 92.19 83 LYS A CA 1
ATOM 633 C C . LYS A 1 83 ? -15.875 -3.821 14.264 1.00 92.19 83 LYS A C 1
ATOM 635 O O . LYS A 1 83 ? -16.907 -3.914 14.912 1.00 92.19 83 LYS A O 1
ATOM 640 N N . TRP A 1 84 ? -15.171 -4.879 13.871 1.00 91.38 84 TRP A N 1
ATOM 641 C CA . TRP A 1 84 ? -15.632 -6.254 14.056 1.00 91.38 84 TRP A CA 1
ATOM 642 C C . TRP A 1 84 ? -15.857 -6.602 15.533 1.00 91.38 84 TRP A C 1
ATOM 644 O O . TRP A 1 84 ? -16.860 -7.214 15.887 1.00 91.38 84 TRP A O 1
ATOM 654 N N . ARG A 1 85 ? -14.969 -6.138 16.422 1.00 92.38 85 ARG A N 1
ATOM 655 C CA . ARG A 1 85 ? -15.124 -6.324 17.870 1.00 92.38 85 ARG A CA 1
ATOM 656 C C . ARG A 1 85 ? -16.331 -5.576 18.445 1.00 92.38 85 ARG A C 1
ATOM 658 O O . ARG A 1 85 ? -16.961 -6.079 19.371 1.00 92.38 85 ARG A O 1
ATOM 665 N N . ASN A 1 86 ? -16.649 -4.393 17.923 1.00 94.94 86 ASN A N 1
ATOM 666 C CA . ASN A 1 86 ? -17.826 -3.639 18.354 1.00 94.94 86 ASN A CA 1
ATOM 667 C C . ASN A 1 86 ? -19.117 -4.331 17.904 1.00 94.94 86 ASN A C 1
ATOM 669 O O . ASN A 1 86 ? -20.002 -4.537 18.730 1.00 94.94 86 ASN A O 1
ATOM 673 N N . ASP A 1 87 ? -19.172 -4.763 16.642 1.00 93.94 87 ASP A N 1
ATOM 674 C CA . ASP A 1 87 ? -20.318 -5.485 16.081 1.00 93.94 87 ASP A CA 1
ATOM 675 C C . ASP A 1 87 ? -20.562 -6.802 16.855 1.00 93.94 87 ASP A C 1
ATOM 677 O O . ASP A 1 87 ? -21.691 -7.128 17.217 1.00 93.94 87 ASP A O 1
ATOM 681 N N . ALA A 1 88 ? -19.494 -7.530 17.208 1.00 93.38 88 ALA A N 1
ATOM 682 C CA . ALA A 1 88 ? -19.587 -8.746 18.019 1.00 93.38 88 ALA A CA 1
ATOM 683 C C . ALA A 1 88 ? -20.124 -8.482 19.439 1.00 93.38 88 ALA A C 1
ATOM 685 O O . ALA A 1 88 ? -20.937 -9.252 19.953 1.00 93.38 88 ALA A O 1
ATOM 686 N N . ASN A 1 89 ? -19.696 -7.387 20.074 1.00 95.94 89 ASN A N 1
ATOM 687 C CA . ASN A 1 89 ? -20.210 -6.996 21.386 1.00 95.94 89 ASN A CA 1
ATOM 688 C C . ASN A 1 89 ? -21.690 -6.606 21.330 1.00 95.94 89 ASN A C 1
ATOM 690 O O . ASN A 1 89 ? -22.435 -6.955 22.240 1.00 95.94 89 ASN A O 1
ATOM 694 N N . GLU A 1 90 ? -22.124 -5.920 20.273 1.00 94.81 90 GLU A N 1
ATOM 695 C CA . GLU A 1 90 ? -23.529 -5.560 20.094 1.00 94.81 90 GLU A CA 1
ATOM 696 C C . GLU A 1 90 ? -24.419 -6.801 19.957 1.00 94.81 90 GLU A C 1
ATOM 698 O O . GLU A 1 90 ? -25.458 -6.888 20.610 1.00 94.81 90 GLU A O 1
ATOM 703 N N . ILE A 1 91 ? -23.996 -7.790 19.164 1.00 93.75 91 ILE A N 1
ATOM 704 C CA . ILE A 1 91 ? -24.725 -9.058 19.014 1.00 93.75 91 ILE A CA 1
ATOM 705 C C . ILE A 1 91 ? -24.823 -9.781 20.361 1.00 93.75 91 ILE A C 1
ATOM 707 O O . ILE A 1 91 ? -25.896 -10.265 20.716 1.00 93.75 91 ILE A O 1
ATOM 711 N N . ARG A 1 92 ? -23.730 -9.805 21.136 1.00 94.44 92 ARG A N 1
ATOM 712 C CA . ARG A 1 92 ? -23.716 -10.415 22.470 1.00 94.44 92 ARG A CA 1
ATOM 713 C C . ARG A 1 92 ? -24.705 -9.738 23.421 1.00 94.44 92 ARG A C 1
ATOM 715 O O . ARG A 1 92 ? -25.516 -10.425 24.028 1.00 94.44 92 ARG A O 1
ATOM 722 N N . LEU A 1 93 ? -24.682 -8.407 23.499 1.00 95.12 93 LEU A N 1
ATOM 723 C CA . LEU A 1 93 ? -25.589 -7.638 24.360 1.00 95.12 93 LEU A CA 1
ATOM 724 C C . LEU A 1 93 ? -27.059 -7.824 23.961 1.00 95.12 93 LEU A C 1
ATOM 726 O O . LEU A 1 93 ? -27.927 -7.948 24.821 1.00 95.12 93 LEU A O 1
ATOM 730 N N . ARG A 1 94 ? -27.348 -7.875 22.655 1.00 94.06 94 ARG A N 1
ATOM 731 C CA . ARG A 1 94 ? -28.700 -8.157 22.148 1.00 94.06 94 ARG A CA 1
ATOM 732 C C . ARG A 1 94 ? -29.160 -9.575 22.495 1.00 94.06 94 ARG A C 1
ATOM 734 O O . ARG A 1 94 ? -30.338 -9.754 22.781 1.00 94.06 94 ARG A O 1
ATOM 741 N N . GLY A 1 95 ? -28.250 -10.552 22.488 1.00 95.69 95 GLY A N 1
ATOM 742 C CA . GLY A 1 95 ? -28.527 -11.919 22.936 1.00 95.69 95 GLY A CA 1
ATOM 743 C C . GLY A 1 95 ? -28.895 -11.973 24.419 1.00 95.69 95 GLY A C 1
ATOM 744 O O . GLY A 1 95 ? -29.970 -12.451 24.761 1.00 95.69 95 GLY A O 1
ATOM 745 N N . GLU A 1 96 ? -28.066 -11.374 25.278 1.00 95.62 96 GLU A N 1
ATOM 746 C CA . GLU A 1 96 ? -28.317 -11.294 26.727 1.00 95.62 96 GLU A CA 1
ATOM 747 C C . GLU A 1 96 ? -29.668 -10.611 27.038 1.00 95.62 96 GLU A C 1
ATOM 749 O O . GLU A 1 96 ? -30.431 -11.080 27.882 1.00 95.62 96 GLU A O 1
ATOM 754 N N . ALA A 1 97 ? -30.011 -9.538 26.313 1.00 93.19 97 ALA A N 1
ATOM 755 C CA . ALA A 1 97 ? -31.297 -8.854 26.462 1.00 93.19 97 ALA A CA 1
ATOM 756 C C . ALA A 1 97 ? -32.495 -9.713 26.015 1.00 93.19 97 ALA A C 1
ATOM 758 O O . ALA A 1 97 ? -33.564 -9.657 26.624 1.00 93.19 97 ALA A O 1
ATOM 759 N N . PHE A 1 98 ? -32.333 -10.507 24.955 1.00 94.88 98 PHE A N 1
ATOM 760 C CA . PHE A 1 98 ? -33.380 -11.404 24.472 1.00 94.88 98 PHE A CA 1
ATOM 761 C C . PHE A 1 98 ? -33.669 -12.528 25.475 1.00 94.88 98 PHE A C 1
ATOM 763 O O . PHE A 1 98 ? -34.834 -12.817 25.752 1.00 94.88 98 PHE A O 1
ATOM 770 N N . ASP A 1 99 ? -32.623 -13.100 26.071 1.00 95.12 99 ASP A N 1
ATOM 771 C CA . ASP A 1 99 ? -32.750 -14.158 27.075 1.00 95.12 99 ASP A CA 1
ATOM 772 C C . ASP A 1 99 ? -33.394 -13.641 28.370 1.00 95.12 99 ASP A C 1
ATOM 774 O O . ASP A 1 99 ? -34.280 -14.295 28.924 1.00 95.12 99 ASP A O 1
ATOM 778 N N . ALA A 1 100 ? -33.034 -12.430 28.811 1.00 94.19 100 ALA A N 1
ATOM 779 C CA . ALA A 1 100 ? -33.658 -11.787 29.968 1.00 94.19 100 ALA A CA 1
ATOM 780 C C . ALA A 1 100 ? -35.165 -11.543 29.761 1.00 94.19 100 ALA A C 1
ATOM 782 O O . ALA A 1 100 ? -35.972 -11.846 30.642 1.00 94.19 100 ALA A O 1
ATOM 783 N N . ASN A 1 101 ? -35.556 -11.051 28.580 1.00 94.12 101 ASN A N 1
ATOM 784 C CA . ASN A 1 101 ? -36.963 -10.824 28.243 1.00 94.12 101 ASN A CA 1
ATOM 785 C C . ASN A 1 101 ? -37.752 -12.140 28.163 1.00 94.12 101 ASN A C 1
ATOM 787 O O . ASN A 1 101 ? -38.900 -12.197 28.605 1.00 94.12 101 ASN A O 1
ATOM 791 N N . ARG A 1 102 ? -37.142 -13.211 27.635 1.00 91.88 102 ARG A N 1
ATOM 792 C CA . ARG A 1 102 ? -37.757 -14.544 27.628 1.00 91.88 102 ARG A CA 1
ATOM 793 C C . ARG A 1 102 ? -38.005 -15.037 29.055 1.00 91.88 102 ARG A C 1
ATOM 795 O O . ARG A 1 102 ? -39.133 -15.417 29.355 1.00 91.88 102 ARG A O 1
ATOM 802 N N . ALA A 1 103 ? -37.007 -14.964 29.936 1.00 91.88 103 ALA A N 1
ATOM 803 C CA . ALA A 1 103 ? -37.152 -15.395 31.326 1.00 91.88 103 ALA A CA 1
ATOM 804 C C . ALA A 1 103 ? -38.275 -14.632 32.057 1.00 91.88 103 ALA A C 1
ATOM 806 O O . ALA A 1 103 ? -39.087 -15.238 32.757 1.00 91.88 103 ALA A O 1
ATOM 807 N N . GLN A 1 104 ? -38.384 -13.315 31.842 1.00 91.25 104 GLN A N 1
ATOM 808 C CA . GLN A 1 104 ? -39.493 -12.518 32.381 1.00 91.25 104 GLN A CA 1
ATOM 809 C C . GLN A 1 104 ? -40.851 -12.992 31.849 1.00 91.25 104 GLN A C 1
ATOM 811 O O . GLN A 1 104 ? -41.770 -13.210 32.636 1.00 91.25 104 GLN A O 1
ATOM 816 N N . SER A 1 105 ? -40.964 -13.225 30.538 1.00 88.62 105 SER A N 1
ATOM 817 C CA . SER A 1 105 ? -42.216 -13.692 29.929 1.00 88.62 105 SER A CA 1
ATOM 818 C C . SER A 1 105 ? -42.658 -15.072 30.430 1.00 88.62 105 SER A C 1
ATOM 820 O O . SER A 1 105 ? -43.850 -15.294 30.628 1.00 88.62 105 SER A O 1
ATOM 822 N N . GLU A 1 106 ? -41.715 -15.982 30.690 1.00 88.69 106 GLU A N 1
ATOM 823 C CA . GLU A 1 106 ? -41.995 -17.306 31.258 1.00 88.69 106 GLU A CA 1
ATOM 824 C C . GLU A 1 106 ? -42.469 -17.204 32.714 1.00 88.69 106 GLU A C 1
ATOM 826 O O . GLU A 1 106 ? -43.406 -17.898 33.109 1.00 88.69 106 GLU A O 1
ATOM 831 N N . THR A 1 107 ? -41.882 -16.288 33.490 1.00 86.56 107 THR A N 1
ATOM 832 C CA . THR A 1 107 ? -42.276 -16.038 34.885 1.00 86.56 107 THR A CA 1
ATOM 833 C C . THR A 1 107 ? -43.690 -15.452 34.961 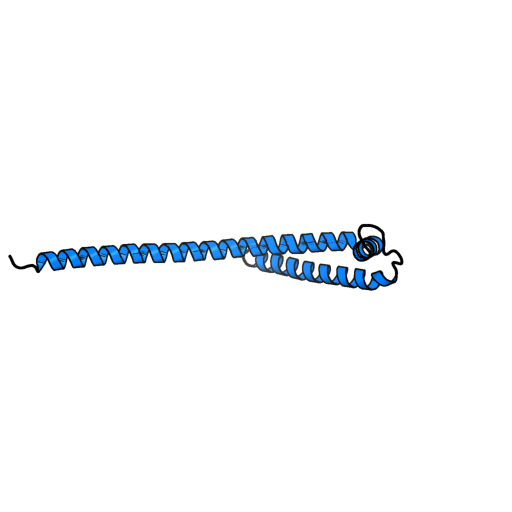1.00 86.56 107 THR A C 1
ATOM 835 O O . THR A 1 107 ? -44.523 -15.941 35.720 1.00 86.56 107 THR A O 1
ATOM 838 N N . GLU A 1 108 ? -43.997 -14.453 34.125 1.00 86.00 108 GLU A N 1
ATOM 839 C CA . GLU A 1 108 ? -45.341 -13.864 34.041 1.00 86.00 108 GLU A CA 1
ATOM 840 C C . GLU A 1 108 ? -46.403 -14.849 33.534 1.00 86.00 108 GLU A C 1
ATOM 842 O O . GLU A 1 108 ? -47.566 -14.760 33.923 1.00 86.00 108 GLU A O 1
ATOM 847 N N . ALA A 1 109 ? -46.041 -15.763 32.631 1.00 83.06 109 ALA A N 1
ATOM 848 C CA . ALA A 1 109 ? -46.961 -16.781 32.135 1.00 83.06 109 ALA A CA 1
ATOM 849 C C . ALA A 1 109 ? -47.281 -17.835 33.206 1.00 83.06 109 ALA A C 1
ATOM 851 O O . ALA A 1 109 ? -48.433 -18.253 33.307 1.00 83.06 109 ALA A O 1
ATOM 852 N N . GLY A 1 110 ? -46.291 -18.230 34.015 1.00 81.81 110 GLY A N 1
ATOM 853 C CA . GLY A 1 110 ? -46.485 -19.147 35.139 1.00 81.81 110 GLY A CA 1
ATOM 854 C C . GLY A 1 110 ? -47.387 -18.572 36.234 1.00 81.81 110 GLY A C 1
ATOM 855 O O . GLY A 1 110 ? -48.255 -19.279 36.730 1.00 81.81 110 GLY A O 1
ATOM 856 N N . ASP A 1 111 ? -47.242 -17.283 36.551 1.00 76.69 111 ASP A N 1
ATOM 857 C CA . ASP A 1 111 ? -48.063 -16.588 37.560 1.00 76.69 111 ASP A CA 1
ATOM 858 C C . ASP A 1 111 ? -49.524 -16.366 37.105 1.00 76.69 111 ASP A C 1
ATOM 860 O O . ASP A 1 111 ? -50.428 -16.198 37.917 1.00 76.69 111 ASP A O 1
ATOM 864 N N . ARG A 1 112 ? -49.785 -16.391 35.788 1.00 73.31 112 ARG A N 1
ATOM 865 C CA . ARG A 1 112 ? -51.136 -16.263 35.207 1.00 73.31 112 ARG A CA 1
ATOM 866 C C . ARG A 1 112 ? -51.854 -17.599 34.983 1.00 73.31 112 ARG A C 1
ATOM 868 O O . ARG A 1 112 ? -52.987 -17.576 34.500 1.00 73.31 112 ARG A O 1
ATOM 875 N N . ALA A 1 113 ? -51.232 -18.743 35.269 1.00 66.50 113 ALA A N 1
ATOM 876 C CA . ALA A 1 113 ? -51.880 -20.042 35.115 1.00 66.50 113 ALA A CA 1
ATOM 877 C C . ALA A 1 113 ? -52.845 -20.292 36.297 1.00 66.50 113 ALA A C 1
ATOM 879 O O . ALA A 1 113 ? -52.372 -20.355 37.430 1.00 66.50 113 ALA A O 1
ATOM 880 N N . PRO A 1 114 ? -54.170 -20.411 36.069 1.00 66.69 114 PRO A N 1
ATOM 881 C CA . PRO A 1 114 ? -55.106 -20.760 37.133 1.00 66.69 114 PRO A CA 1
ATOM 882 C C . PRO A 1 114 ? -54.901 -22.218 37.571 1.00 66.69 114 PRO A C 1
ATOM 884 O O . PRO A 1 114 ? -54.686 -23.098 36.732 1.00 66.69 114 PRO A O 1
ATOM 887 N N . ASP A 1 115 ? -54.957 -22.419 38.884 1.00 66.94 115 ASP A N 1
ATOM 888 C CA . ASP A 1 115 ? -54.961 -23.687 39.619 1.00 66.94 115 ASP A CA 1
ATOM 889 C C . ASP A 1 115 ? -56.156 -24.603 39.292 1.00 66.94 115 ASP A C 1
ATOM 891 O O . ASP A 1 115 ? -57.270 -24.097 39.007 1.00 66.94 115 ASP A O 1
#

Sequence (115 aa):
MKRTETIWVGGLLLLGGSLLYVGVHIAAVLYMPQIYSWYTPPGRYMTALADSGGSPMFWLSILLIGIGLLLLGARLFEALGRKWRNDANEIRLRGEAFDANRAQSETEAGDRAPD

pLDDT: mean 82.42, std 10.44, range [54.78, 95.94]

Foldseek 3Di:
DDPVVLLVQLVCLQVVLVVLLVVLQVQLVVQLVVDPDQDDPVGSSVVSCVVSVVVVSNVVSVVSNVSSCVSVVVVVVVVVVVVVVVVVVVVVVVVVVVVVVVVVVVVVVVVPDDD

Solvent-accessible surface area (backbone atoms only — not comparable to full-atom values): 6154 Å² total; per-residue (Å²): 132,58,82,63,54,54,50,54,50,17,50,50,32,29,52,51,13,49,53,44,38,51,51,42,49,52,52,21,59,72,43,36,84,78,52,86,63,80,83,56,91,84,33,52,60,56,50,25,21,50,76,68,60,34,46,67,54,43,56,49,14,52,51,32,30,50,52,13,47,52,52,46,47,54,53,50,50,54,52,51,52,53,51,55,54,51,55,53,50,51,53,50,54,52,48,56,52,51,53,52,53,49,54,52,52,53,52,58,52,59,74,68,57,83,131

Nearest PDB structures (foldseek):
  4j7k-assembly2_C  TM=5.630E-01  e=5.019E+00  Bacillus anthracis str. Sterne
  3o9o-assembly1_B  TM=6.583E-01  e=7.753E+00  Streptococcus agalactiae NEM316
  8odt-assembly1_E  TM=3.974E-01  e=4.166E+00  Escherichia coli K-12

Radius of gyration: 29.88 Å; Cα contacts (8 Å, |Δi|>4): 69; chains: 1; bounding box: 76×36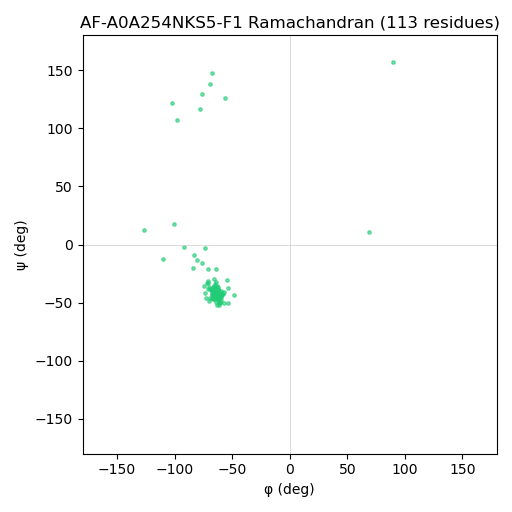×70 Å

Mean predicted aligned error: 10.59 Å